Protein AF-A0A9E3I8F9-F1 (afdb_monomer)

Radius of gyration: 14.91 Å; Cα contacts (8 Å, |Δi|>4): 17; chains: 1; bounding box: 33×30×36 Å

Sequence (60 aa):
MKISNERPDLMELTTAPSQAQEAGYDDWKESKVRQAMDQTHDRSKMIPAHEVWESFGFEH

Mean predicted aligned error: 8.04 Å

Foldseek 3Di:
DDDPPDDDDLCNQLVDDDPDPDVCPSVVSSVVSVVVVVLVVPCVSDDDPVVVCVVVVVPD

pLDDT: mean 80.94, std 12.71, range [42.06, 94.81]

Solvent-accessible surface area (backbone atoms only — not comparable to full-atom values): 4026 Å² total; per-residue (Å²): 134,88,80,72,93,65,82,81,52,72,63,69,71,55,66,57,87,70,91,72,87,54,90,64,46,66,61,51,47,46,53,51,50,53,53,52,57,59,40,71,77,38,69,90,74,53,81,55,70,66,63,52,29,58,76,72,68,60,83,120

Secondary structure (DSSP, 8-state):
-----SPPPHHHHH-S--S---TTHHHHHHHHHHHHHHHTT-GGGSPPHHHHHHHHT---

Structure (mmCIF, N/CA/C/O backbone):
data_AF-A0A9E3I8F9-F1
#
_entry.id   AF-A0A9E3I8F9-F1
#
loop_
_atom_site.group_PDB
_atom_site.id
_atom_site.type_symbol
_atom_site.label_atom_id
_atom_site.label_alt_id
_atom_site.label_comp_id
_atom_site.label_asym_id
_atom_site.label_entity_id
_atom_site.label_seq_id
_atom_site.pdbx_PDB_ins_code
_atom_site.Cartn_x
_atom_site.Cartn_y
_atom_site.Cartn_z
_atom_site.occupancy
_atom_site.B_iso_or_equiv
_atom_site.auth_seq_id
_atom_site.auth_comp_id
_atom_site.auth_asym_id
_atom_site.auth_atom_id
_atom_site.pdbx_PDB_model_num
ATOM 1 N N . MET A 1 1 ? -12.415 20.091 5.181 1.00 42.06 1 MET A N 1
ATOM 2 C CA . MET A 1 1 ? -11.793 19.272 4.122 1.00 42.06 1 MET A CA 1
ATOM 3 C C . MET A 1 1 ? -12.874 18.338 3.598 1.00 42.06 1 MET A C 1
ATOM 5 O O . MET A 1 1 ? -13.352 17.515 4.365 1.00 42.06 1 MET A O 1
ATOM 9 N N . LYS A 1 2 ? -13.389 18.561 2.383 1.00 43.22 2 LYS A N 1
ATOM 10 C CA . LYS A 1 2 ? -14.371 17.649 1.779 1.00 43.22 2 LYS A CA 1
ATOM 11 C C . LYS A 1 2 ? -13.573 16.487 1.202 1.00 43.22 2 LYS A C 1
ATOM 13 O O . LYS A 1 2 ? -12.791 16.705 0.285 1.00 43.22 2 LYS A O 1
ATOM 18 N N . ILE A 1 3 ? -13.698 15.307 1.792 1.00 55.56 3 ILE A N 1
ATOM 19 C CA . ILE A 1 3 ? -13.132 14.091 1.213 1.00 55.56 3 ILE A CA 1
ATOM 20 C C . ILE A 1 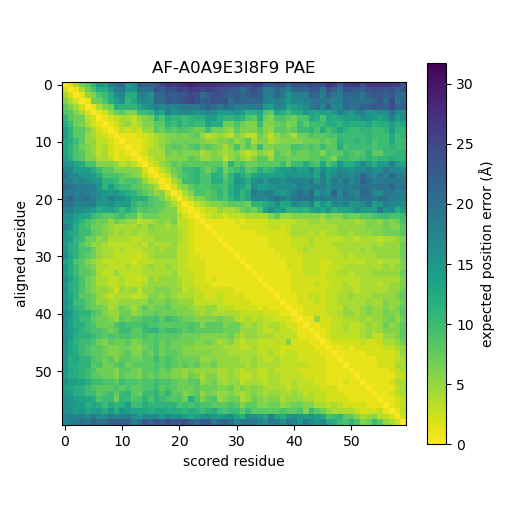3 ? -14.115 13.700 0.108 1.00 55.56 3 ILE A C 1
ATOM 22 O O . ILE A 1 3 ? -15.256 13.348 0.408 1.00 55.56 3 ILE A O 1
ATOM 26 N N . SER A 1 4 ? -13.738 13.886 -1.157 1.00 57.62 4 SER A N 1
ATOM 27 C CA . SER A 1 4 ? -14.531 13.370 -2.275 1.00 57.62 4 SER A CA 1
ATOM 28 C C . SER A 1 4 ? -14.603 11.849 -2.145 1.00 57.62 4 SER A C 1
ATOM 30 O O . SER A 1 4 ? -13.592 11.202 -1.891 1.00 57.62 4 SER A O 1
ATOM 32 N N . ASN A 1 5 ? -15.796 11.275 -2.295 1.00 62.00 5 ASN A N 1
ATOM 33 C CA . ASN A 1 5 ? -16.040 9.831 -2.160 1.00 62.00 5 ASN A CA 1
ATOM 34 C C . ASN A 1 5 ? -15.593 9.030 -3.403 1.00 62.00 5 ASN A C 1
ATOM 36 O O . ASN A 1 5 ? -16.007 7.887 -3.599 1.00 62.00 5 ASN A O 1
ATOM 40 N N . GLU A 1 6 ? -14.800 9.651 -4.269 1.00 72.06 6 GLU A N 1
ATOM 41 C CA . GLU A 1 6 ? -14.332 9.088 -5.527 1.00 72.06 6 GLU A CA 1
ATOM 42 C C . GLU A 1 6 ? -13.028 8.331 -5.272 1.00 72.06 6 GLU A C 1
ATOM 44 O O . GLU A 1 6 ? -12.148 8.807 -4.551 1.00 72.06 6 GLU A O 1
ATOM 49 N N . ARG A 1 7 ? -12.918 7.113 -5.817 1.00 70.25 7 ARG A N 1
ATOM 50 C CA . ARG A 1 7 ? -11.654 6.374 -5.765 1.00 70.25 7 ARG A CA 1
ATOM 51 C C . ARG A 1 7 ? -10.633 7.127 -6.621 1.00 70.25 7 ARG A C 1
ATOM 53 O O . ARG A 1 7 ? -10.946 7.358 -7.787 1.00 70.25 7 ARG A O 1
ATOM 60 N N . PRO A 1 8 ? -9.447 7.449 -6.082 1.00 74.25 8 PRO A N 1
ATOM 61 C CA . PRO A 1 8 ? -8.390 8.054 -6.878 1.00 74.25 8 PRO A CA 1
ATOM 62 C C . PRO A 1 8 ? -7.969 7.097 -7.993 1.00 74.25 8 PRO A C 1
ATOM 64 O O . PRO A 1 8 ? -7.949 5.872 -7.796 1.00 74.25 8 PRO A O 1
ATOM 67 N N . ASP A 1 9 ? -7.660 7.647 -9.162 1.00 82.75 9 ASP A N 1
ATOM 68 C CA . ASP A 1 9 ? -7.193 6.849 -10.291 1.00 82.75 9 ASP A CA 1
ATOM 69 C C . ASP A 1 9 ? -5.687 6.531 -10.188 1.00 82.75 9 ASP A C 1
ATOM 71 O O . ASP A 1 9 ? -4.947 7.093 -9.374 1.00 82.75 9 ASP A O 1
ATOM 75 N N . LEU A 1 10 ? -5.215 5.571 -10.993 1.00 81.62 10 LEU A N 1
ATOM 76 C CA . LEU A 1 10 ? -3.812 5.147 -10.963 1.00 81.62 10 LEU A CA 1
ATOM 77 C C . LEU A 1 10 ? -2.858 6.298 -11.315 1.00 81.62 10 LEU A C 1
ATOM 79 O O . LEU A 1 10 ? -1.787 6.385 -10.717 1.00 81.62 10 LEU A O 1
ATOM 83 N N . MET A 1 11 ? -3.226 7.161 -12.267 1.00 80.12 11 MET A N 1
ATOM 84 C CA . MET A 1 11 ? -2.377 8.279 -12.677 1.00 80.12 11 MET A CA 1
ATOM 85 C C . MET A 1 11 ? -2.238 9.293 -11.548 1.00 80.12 11 MET A C 1
ATOM 87 O O . MET A 1 11 ? -1.120 9.722 -11.279 1.00 80.12 11 MET A O 1
ATOM 91 N N . GLU A 1 12 ? -3.320 9.634 -10.850 1.00 80.62 12 GLU A N 1
ATOM 92 C CA . GLU A 1 12 ? -3.306 10.541 -9.698 1.00 80.62 12 GLU A CA 1
ATOM 93 C C . GLU A 1 12 ? -2.368 10.042 -8.588 1.00 80.62 12 GLU A C 1
ATOM 95 O O . GLU A 1 12 ? -1.640 10.825 -7.973 1.00 80.62 12 GLU A O 1
ATOM 100 N N . LEU A 1 13 ? -2.330 8.727 -8.358 1.00 78.19 13 LEU A N 1
ATOM 101 C CA . LEU A 1 13 ? -1.492 8.112 -7.326 1.00 78.19 13 LEU A CA 1
ATOM 102 C C . LEU A 1 13 ? -0.011 7.992 -7.730 1.00 78.19 13 LEU A C 1
ATOM 104 O O . LEU A 1 13 ? 0.873 8.018 -6.866 1.00 78.19 13 LEU A O 1
ATOM 108 N N . THR A 1 14 ? 0.294 7.868 -9.024 1.00 78.31 14 THR A N 1
ATOM 109 C CA . THR A 1 14 ? 1.674 7.708 -9.514 1.00 78.31 14 THR A CA 1
ATOM 110 C C . THR A 1 14 ? 2.334 9.027 -9.913 1.00 78.31 14 THR A C 1
ATOM 112 O O . THR A 1 14 ? 3.547 9.152 -9.735 1.00 78.31 14 THR A O 1
ATOM 115 N N . THR A 1 15 ? 1.577 10.046 -10.332 1.00 74.62 15 THR A N 1
ATOM 116 C CA . THR A 1 15 ? 2.114 11.364 -10.744 1.00 74.62 15 THR A CA 1
ATOM 117 C C . THR A 1 15 ? 2.506 12.294 -9.598 1.00 74.62 15 THR A C 1
ATOM 119 O O . THR A 1 15 ? 3.087 13.350 -9.850 1.00 74.62 15 THR A O 1
ATOM 122 N N . ALA A 1 16 ? 2.257 11.922 -8.336 1.00 67.44 16 ALA A N 1
ATOM 123 C CA . ALA A 1 16 ? 2.700 12.723 -7.196 1.00 67.44 16 ALA A CA 1
ATOM 124 C C . ALA A 1 16 ? 4.219 13.010 -7.286 1.00 67.44 16 ALA A C 1
ATOM 126 O O . ALA A 1 16 ? 4.989 12.052 -7.445 1.00 67.44 16 ALA A O 1
ATOM 127 N N . PRO A 1 17 ? 4.652 14.286 -7.189 1.00 62.25 17 PRO A N 1
ATOM 128 C CA . PRO A 1 17 ? 6.032 14.682 -7.446 1.00 62.25 17 PRO A CA 1
ATOM 129 C C . PRO A 1 17 ? 6.987 13.937 -6.511 1.00 62.25 17 PRO A C 1
ATOM 131 O O . PRO A 1 17 ? 6.941 14.092 -5.291 1.00 62.25 17 PRO A O 1
ATOM 134 N N . SER A 1 18 ? 7.842 13.105 -7.103 1.00 62.66 18 SER A N 1
ATOM 135 C CA . SER A 1 18 ? 8.916 12.406 -6.408 1.00 62.66 18 SER A CA 1
ATOM 136 C C . SER A 1 18 ? 10.153 13.300 -6.373 1.00 62.66 18 SER A C 1
ATOM 138 O O . SER A 1 18 ? 10.602 13.783 -7.409 1.00 62.66 18 SER A O 1
ATOM 140 N N . GLN A 1 19 ? 10.728 13.511 -5.188 1.00 65.88 19 GLN A N 1
ATOM 141 C CA . GLN A 1 19 ? 12.078 14.076 -5.066 1.00 65.88 19 GLN A CA 1
ATOM 142 C C . GLN A 1 19 ? 13.169 13.012 -5.286 1.00 65.88 19 GLN A C 1
ATOM 144 O O . GLN A 1 19 ? 14.342 13.355 -5.411 1.00 65.88 19 GLN A O 1
ATOM 149 N N . ALA A 1 20 ? 12.797 11.727 -5.334 1.00 64.56 20 ALA A N 1
ATOM 150 C CA . ALA A 1 20 ? 13.710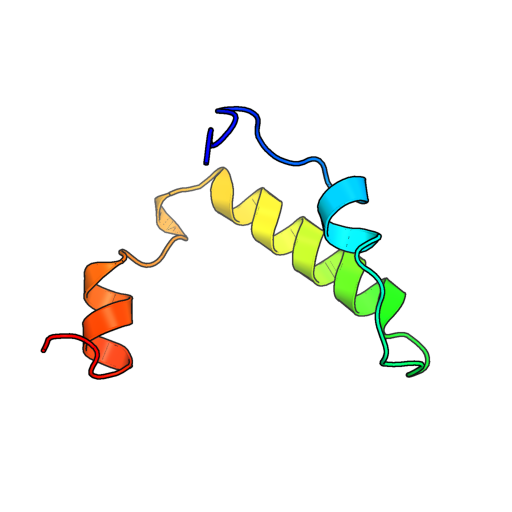 10.623 -5.580 1.00 64.56 20 ALA A CA 1
ATOM 151 C C . ALA A 1 20 ? 13.878 10.413 -7.094 1.00 64.56 20 ALA A C 1
ATOM 153 O O . ALA A 1 20 ? 12.955 9.965 -7.769 1.00 64.56 20 ALA A O 1
ATOM 154 N N . GLN A 1 21 ? 15.064 10.740 -7.612 1.00 65.38 21 GLN A N 1
ATOM 155 C CA . GLN A 1 21 ? 15.501 10.477 -8.992 1.00 65.38 21 GLN A CA 1
ATOM 156 C C . GLN A 1 21 ? 16.319 9.178 -9.074 1.00 65.38 21 GLN A C 1
ATOM 158 O O . GLN A 1 21 ? 17.398 9.137 -9.665 1.00 65.38 21 GLN A O 1
ATOM 163 N N . GLU A 1 22 ? 15.852 8.116 -8.422 1.00 76.75 22 GLU A N 1
ATOM 164 C CA . GLU A 1 22 ? 16.504 6.812 -8.527 1.00 76.75 22 GLU A CA 1
ATOM 165 C C . GLU A 1 22 ? 16.034 6.101 -9.804 1.00 76.75 22 GLU A C 1
ATOM 167 O O . GLU A 1 22 ? 14.840 6.061 -10.109 1.00 76.75 22 GLU A O 1
ATOM 172 N N . ALA A 1 23 ? 16.976 5.557 -10.581 1.00 79.06 23 ALA A N 1
ATOM 173 C CA . ALA A 1 23 ? 16.649 4.829 -11.801 1.00 79.06 23 ALA A CA 1
ATOM 174 C C . ALA A 1 23 ? 15.736 3.632 -11.476 1.00 79.06 23 ALA A C 1
ATOM 176 O O . ALA A 1 23 ? 16.072 2.802 -10.635 1.00 79.06 23 ALA A O 1
ATOM 177 N N . GLY A 1 24 ? 14.582 3.549 -12.144 1.00 81.50 24 GLY A N 1
ATOM 178 C CA . GLY A 1 24 ? 13.587 2.494 -11.915 1.00 81.50 24 GLY A CA 1
ATOM 179 C C . GLY A 1 24 ? 12.635 2.742 -10.738 1.00 81.50 24 GLY A C 1
ATOM 180 O O . GLY A 1 24 ? 11.764 1.909 -10.488 1.00 81.50 24 GLY A O 1
ATOM 181 N N . TYR A 1 25 ? 12.744 3.877 -10.035 1.00 84.75 25 TYR A N 1
ATOM 182 C CA . TYR A 1 25 ? 11.801 4.238 -8.972 1.00 84.75 25 TYR A CA 1
ATOM 183 C C . TYR A 1 25 ? 10.376 4.411 -9.501 1.00 84.75 25 TYR A C 1
ATOM 185 O O . TYR A 1 25 ? 9.435 3.923 -8.880 1.00 84.75 25 TYR A O 1
ATOM 193 N N . ASP A 1 26 ? 10.215 5.066 -10.652 1.00 84.69 26 ASP A N 1
ATOM 194 C CA . ASP A 1 26 ? 8.897 5.307 -11.246 1.00 84.69 26 ASP A CA 1
ATOM 195 C C . ASP A 1 26 ? 8.219 3.992 -11.661 1.00 84.69 26 ASP A C 1
ATOM 197 O O . ASP A 1 26 ? 7.059 3.767 -11.314 1.00 84.69 26 ASP A O 1
ATOM 201 N N . ASP A 1 27 ? 8.968 3.073 -12.279 1.00 87.56 27 ASP A N 1
ATOM 202 C CA . ASP A 1 27 ? 8.477 1.737 -12.647 1.00 87.56 27 ASP A CA 1
ATOM 203 C C . ASP A 1 27 ? 8.082 0.921 -11.405 1.00 87.56 27 ASP A C 1
ATOM 205 O O . ASP A 1 27 ? 7.023 0.285 -11.354 1.00 87.56 27 ASP A O 1
ATOM 209 N N . TRP A 1 28 ? 8.918 0.958 -10.361 1.00 89.00 28 TRP A N 1
ATOM 210 C CA . TRP A 1 28 ? 8.613 0.325 -9.079 1.00 89.00 28 TRP A CA 1
ATOM 211 C C . TRP A 1 28 ? 7.363 0.930 -8.431 1.00 89.00 28 TRP A C 1
ATOM 213 O O . TRP A 1 28 ? 6.506 0.192 -7.935 1.00 89.00 28 TRP A O 1
ATOM 223 N N . LYS A 1 29 ? 7.239 2.261 -8.443 1.00 88.25 29 LYS A N 1
ATOM 224 C CA . LYS A 1 29 ? 6.113 2.995 -7.859 1.00 88.25 29 LYS A CA 1
ATOM 225 C C . LYS A 1 29 ? 4.818 2.640 -8.578 1.00 88.25 29 LYS A C 1
ATOM 227 O O . LYS A 1 29 ? 3.842 2.318 -7.904 1.00 88.25 29 LYS A O 1
ATOM 232 N N . GLU A 1 30 ? 4.806 2.641 -9.911 1.00 89.62 30 GLU A N 1
ATOM 233 C CA . GLU A 1 30 ? 3.636 2.236 -10.696 1.00 89.62 30 GLU A CA 1
ATOM 234 C C . GLU A 1 30 ? 3.215 0.801 -10.359 1.00 89.62 30 GLU A C 1
ATOM 236 O O . GLU A 1 30 ? 2.048 0.555 -10.040 1.00 89.62 30 GLU A O 1
ATOM 241 N N . SER A 1 31 ? 4.172 -0.132 -10.354 1.00 90.88 31 SER A N 1
ATOM 242 C CA . SER A 1 31 ? 3.925 -1.538 -10.018 1.00 90.88 31 SER A CA 1
ATOM 243 C C . SER A 1 31 ? 3.328 -1.698 -8.613 1.00 90.88 31 SER A C 1
ATOM 245 O O . SER A 1 31 ? 2.307 -2.368 -8.429 1.00 90.88 31 SER A O 1
ATOM 247 N N . LYS A 1 32 ? 3.903 -1.010 -7.618 1.00 91.56 32 LYS A N 1
ATOM 248 C CA . LYS A 1 32 ? 3.440 -1.035 -6.225 1.00 91.56 32 LYS A CA 1
ATOM 249 C C . LYS A 1 32 ? 2.032 -0.462 -6.069 1.00 91.56 32 LYS A C 1
ATOM 251 O O . LYS A 1 32 ? 1.213 -1.049 -5.362 1.00 91.56 32 LYS A O 1
ATOM 256 N N . VAL A 1 33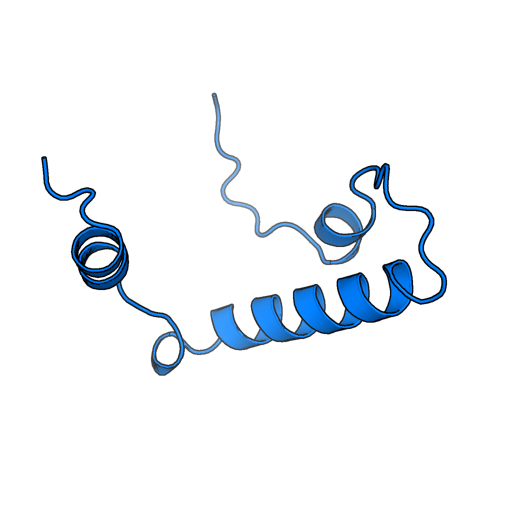 ? 1.741 0.672 -6.708 1.00 91.25 33 VAL A N 1
ATOM 257 C CA . VAL A 1 33 ? 0.415 1.305 -6.634 1.00 91.25 33 VAL A CA 1
ATOM 258 C C . VAL A 1 33 ? -0.636 0.421 -7.299 1.00 91.25 33 VAL A C 1
ATOM 260 O O . VAL A 1 33 ? -1.692 0.206 -6.707 1.00 91.25 33 VAL A O 1
ATOM 263 N N . ARG A 1 34 ? -0.342 -0.162 -8.468 1.00 90.56 34 ARG A N 1
ATOM 264 C CA . ARG A 1 34 ? -1.254 -1.103 -9.136 1.00 90.56 34 ARG A CA 1
ATOM 265 C C . ARG A 1 34 ? -1.593 -2.288 -8.230 1.00 90.56 34 ARG A C 1
ATOM 267 O O . ARG A 1 34 ? -2.766 -2.588 -8.031 1.00 90.56 34 ARG A O 1
ATOM 274 N N . GLN A 1 35 ? -0.581 -2.893 -7.606 1.00 90.00 35 GLN A N 1
ATOM 275 C CA . GLN A 1 35 ? -0.789 -3.996 -6.668 1.00 90.00 35 GLN A CA 1
ATOM 276 C C . GLN A 1 35 ? -1.648 -3.585 -5.460 1.00 90.00 35 GLN A C 1
ATOM 278 O O . GLN A 1 35 ? -2.533 -4.335 -5.048 1.00 90.00 35 GLN A O 1
ATOM 283 N N . ALA A 1 36 ? -1.409 -2.399 -4.895 1.00 89.38 36 ALA A N 1
ATOM 284 C CA . ALA A 1 36 ? -2.196 -1.885 -3.778 1.00 89.38 36 ALA A CA 1
A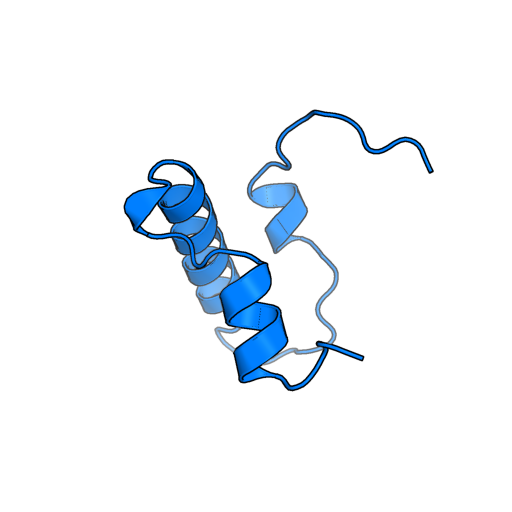TOM 285 C C . ALA A 1 36 ? -3.662 -1.641 -4.175 1.00 89.38 36 ALA A C 1
ATOM 287 O O . ALA A 1 36 ? -4.565 -2.008 -3.424 1.00 89.38 36 ALA A O 1
ATOM 288 N N . MET A 1 37 ? -3.915 -1.081 -5.364 1.00 88.75 37 MET A N 1
ATOM 289 C CA . MET A 1 37 ? -5.273 -0.899 -5.889 1.00 88.75 37 MET A CA 1
ATOM 290 C C . MET A 1 37 ? -5.996 -2.240 -6.031 1.00 88.75 37 MET A C 1
ATOM 292 O O . MET A 1 37 ? -7.119 -2.367 -5.542 1.00 88.75 37 MET A O 1
ATOM 296 N N . ASP A 1 38 ? -5.341 -3.257 -6.596 1.00 88.25 38 ASP A N 1
ATOM 297 C CA . ASP A 1 38 ? -5.905 -4.606 -6.728 1.00 88.25 38 ASP A CA 1
ATOM 298 C C . ASP A 1 38 ? -6.264 -5.215 -5.363 1.00 88.25 38 ASP A C 1
ATOM 300 O O . ASP A 1 38 ? -7.335 -5.804 -5.200 1.00 88.25 38 ASP A O 1
ATOM 304 N N . GLN A 1 39 ? -5.420 -5.021 -4.344 1.00 87.56 39 GLN A N 1
ATOM 305 C CA . GLN A 1 39 ? -5.704 -5.470 -2.976 1.00 87.56 39 GLN A CA 1
ATOM 306 C C . GLN A 1 39 ? -6.960 -4.811 -2.391 1.00 87.56 39 GLN A C 1
ATOM 308 O O . GLN A 1 39 ? -7.698 -5.465 -1.659 1.00 87.56 39 GLN A O 1
ATOM 313 N N . THR A 1 40 ? -7.277 -3.562 -2.753 1.00 87.06 40 THR A N 1
ATOM 314 C CA . THR A 1 40 ? -8.504 -2.898 -2.265 1.00 87.06 40 THR A CA 1
ATOM 315 C C . THR A 1 40 ? -9.802 -3.532 -2.775 1.00 87.06 40 THR A C 1
ATOM 317 O O . THR A 1 40 ? -10.874 -3.281 -2.214 1.00 87.06 40 THR A O 1
ATOM 320 N N . HIS A 1 41 ? -9.740 -4.349 -3.832 1.00 87.00 41 HIS A N 1
ATOM 321 C CA . HIS A 1 41 ? -10.895 -5.100 -4.323 1.00 87.00 41 HIS A CA 1
ATOM 322 C C . HIS A 1 41 ? -11.199 -6.341 -3.474 1.00 87.00 41 HIS A C 1
ATOM 324 O O . HIS A 1 41 ? -12.327 -6.833 -3.507 1.00 87.00 41 HIS A O 1
ATOM 330 N N . ASP A 1 42 ? -10.236 -6.812 -2.682 1.00 87.25 42 ASP A N 1
ATOM 331 C CA . ASP A 1 42 ? -10.357 -7.989 -1.830 1.00 87.25 42 ASP A CA 1
ATOM 332 C C . ASP A 1 42 ? -10.085 -7.619 -0.368 1.00 87.25 42 ASP A C 1
ATOM 334 O O . ASP A 1 42 ? -8.949 -7.604 0.107 1.00 87.25 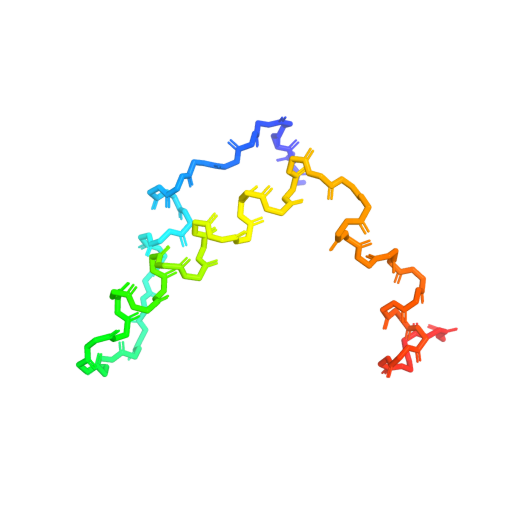42 ASP A O 1
ATOM 338 N N . ARG A 1 43 ? -11.162 -7.347 0.376 1.00 84.31 43 ARG A N 1
ATOM 339 C CA . ARG A 1 43 ? -11.078 -6.954 1.791 1.00 84.31 43 ARG A CA 1
ATOM 340 C C . ARG A 1 43 ? -10.415 -8.004 2.683 1.00 84.31 43 ARG A C 1
ATOM 342 O O . ARG A 1 43 ? -9.929 -7.630 3.742 1.00 84.31 43 ARG A O 1
ATOM 349 N N . SER A 1 44 ? -10.363 -9.275 2.274 1.00 88.50 44 SER A N 1
ATOM 350 C CA . SER A 1 44 ? -9.665 -10.317 3.043 1.00 88.50 44 SER A CA 1
ATOM 351 C C . SER A 1 44 ? -8.142 -10.139 3.045 1.00 88.50 44 SER A C 1
ATOM 353 O O . SER A 1 44 ? -7.458 -10.690 3.901 1.00 88.50 44 SER A O 1
ATOM 355 N N . LYS A 1 45 ? -7.612 -9.341 2.109 1.00 86.75 45 LYS A N 1
ATOM 356 C CA . LYS A 1 45 ? -6.188 -9.001 1.998 1.00 86.75 45 LYS A CA 1
ATOM 357 C C . LYS A 1 45 ? -5.826 -7.681 2.681 1.00 86.75 45 LYS A C 1
ATOM 359 O O . LYS A 1 45 ? -4.667 -7.278 2.627 1.00 86.75 45 LYS A O 1
ATOM 364 N N . MET A 1 46 ? -6.795 -6.989 3.284 1.00 90.56 46 MET A N 1
ATOM 365 C CA . MET A 1 46 ? -6.563 -5.736 4.001 1.00 90.56 46 MET A CA 1
ATOM 366 C C . MET A 1 46 ? -6.405 -5.997 5.497 1.00 90.56 46 MET A C 1
ATOM 368 O O . MET A 1 46 ? -7.189 -6.739 6.082 1.00 90.56 46 MET A O 1
ATOM 372 N N . ILE A 1 47 ? -5.428 -5.339 6.119 1.00 90.75 47 ILE A N 1
ATOM 373 C CA . ILE A 1 47 ? -5.243 -5.380 7.572 1.00 90.75 47 ILE A CA 1
ATOM 374 C C . ILE A 1 47 ? -6.231 -4.389 8.211 1.00 90.75 47 ILE A C 1
ATOM 376 O O . ILE A 1 47 ? -6.263 -3.220 7.805 1.00 90.75 47 ILE A O 1
ATOM 380 N N . PRO A 1 48 ? -7.056 -4.815 9.181 1.00 91.38 48 PRO A N 1
ATOM 381 C CA . PRO A 1 48 ? -7.920 -3.918 9.936 1.00 91.38 48 PRO A CA 1
ATOM 382 C C . PRO A 1 48 ? -7.144 -2.789 10.622 1.00 91.38 48 PRO A C 1
ATOM 384 O O . PRO A 1 48 ? -6.047 -2.984 11.135 1.00 91.38 48 PRO A O 1
ATOM 387 N N . ALA A 1 49 ? -7.742 -1.597 10.690 1.00 91.19 49 ALA A N 1
ATOM 388 C CA . ALA A 1 49 ? -7.063 -0.416 11.232 1.00 91.19 49 ALA A CA 1
ATOM 389 C C . ALA A 1 49 ? -6.598 -0.588 12.690 1.00 91.19 49 ALA A C 1
ATOM 391 O O . ALA A 1 49 ? -5.527 -0.104 13.037 1.00 91.19 49 ALA A O 1
ATOM 392 N N . HIS A 1 50 ? -7.370 -1.299 13.518 1.00 91.94 50 HIS A N 1
ATOM 393 C CA . HIS A 1 50 ? -7.004 -1.547 14.914 1.00 91.94 50 HIS A CA 1
ATOM 394 C C . HIS A 1 50 ? -5.735 -2.405 15.035 1.00 91.94 50 HIS A C 1
ATOM 396 O O . HIS A 1 50 ? -4.852 -2.043 15.797 1.00 91.94 50 HIS A O 1
ATOM 402 N N . GLU A 1 51 ? -5.585 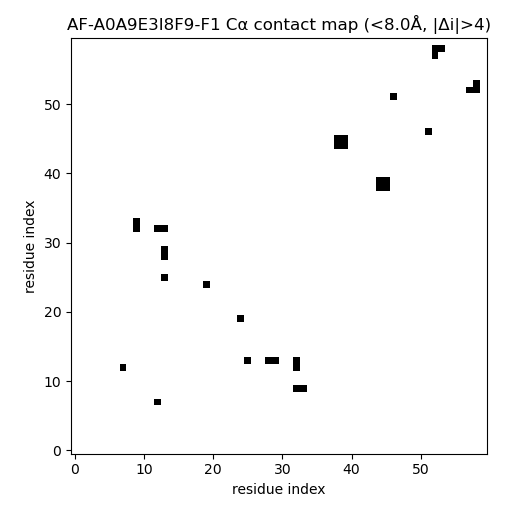-3.452 14.214 1.00 93.88 51 GLU A N 1
ATOM 403 C CA . GLU A 1 51 ? -4.371 -4.285 14.190 1.00 93.88 51 GLU A CA 1
ATOM 404 C C . GLU A 1 51 ? -3.136 -3.476 13.765 1.00 93.88 51 GLU A C 1
ATOM 406 O O . G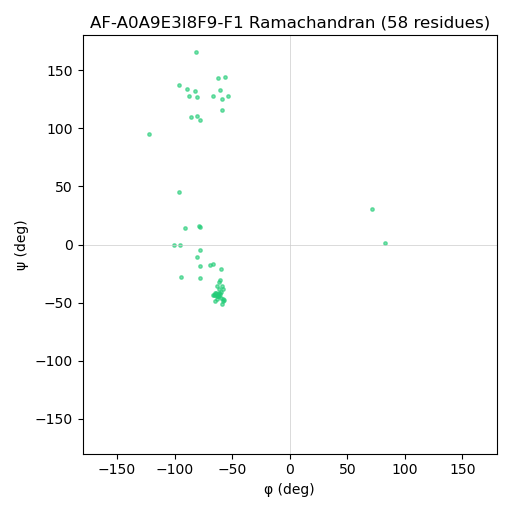LU A 1 51 ? -2.031 -3.683 14.271 1.00 93.88 51 GLU A O 1
ATOM 411 N N . VAL A 1 52 ? -3.315 -2.517 12.846 1.00 93.25 52 VAL A N 1
ATOM 412 C CA . VAL A 1 52 ? -2.250 -1.579 12.469 1.00 93.25 52 VAL A CA 1
ATOM 413 C C . VAL A 1 52 ? -1.886 -0.690 13.659 1.00 93.25 52 VAL A C 1
ATOM 415 O O . VAL A 1 52 ? -0.709 -0.548 13.972 1.00 93.25 52 VAL A O 1
ATOM 418 N N . TRP A 1 53 ? -2.865 -0.095 14.342 1.00 94.31 53 TRP A N 1
ATOM 419 C CA . TRP A 1 53 ? -2.598 0.773 15.492 1.00 94.31 53 TRP A CA 1
ATOM 420 C C . TRP A 1 53 ? -1.903 0.039 16.639 1.00 94.31 53 TRP A C 1
ATOM 422 O O . TRP A 1 53 ? -0.935 0.579 17.172 1.00 94.31 53 TRP A O 1
ATOM 432 N N . GLU A 1 54 ? -2.315 -1.191 16.940 1.00 94.81 54 GLU A N 1
ATOM 433 C CA . GLU A 1 54 ? -1.662 -2.061 17.923 1.00 94.81 54 GLU A CA 1
ATOM 434 C C . GLU A 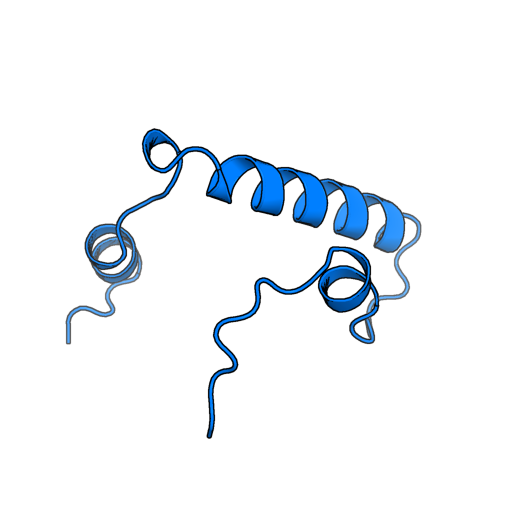1 54 ? -0.196 -2.315 17.551 1.00 94.81 54 GLU A C 1
ATOM 436 O O . GLU A 1 54 ? 0.717 -2.054 18.336 1.00 94.81 54 GLU A O 1
ATOM 441 N N . SER A 1 55 ? 0.049 -2.732 16.303 1.00 93.94 55 SER A N 1
ATOM 442 C CA . SER A 1 55 ? 1.387 -3.087 15.808 1.00 93.94 55 SER A CA 1
ATOM 443 C C . SER A 1 55 ? 2.386 -1.929 15.869 1.00 93.94 55 SER A C 1
ATOM 445 O O . SER A 1 55 ? 3.588 -2.149 16.026 1.00 93.94 55 SER A O 1
ATOM 447 N N . PHE A 1 56 ? 1.901 -0.694 15.725 1.00 94.00 56 PHE A N 1
ATOM 448 C CA . PHE A 1 56 ? 2.723 0.514 15.765 1.00 94.00 56 PHE A CA 1
ATOM 449 C C . PHE A 1 56 ? 2.670 1.254 17.117 1.00 94.00 56 PHE A C 1
ATOM 451 O O . PHE A 1 56 ? 3.357 2.264 17.270 1.00 94.00 56 PHE A O 1
ATOM 458 N N . GLY A 1 57 ? 1.902 0.767 18.100 1.00 91.62 57 GLY A N 1
ATOM 459 C CA . GLY A 1 57 ? 1.787 1.380 19.430 1.00 91.62 57 GLY A CA 1
ATOM 460 C C . GLY A 1 57 ? 1.015 2.705 19.452 1.00 91.62 57 GLY A C 1
ATOM 461 O O . GLY A 1 57 ? 1.306 3.577 20.268 1.00 91.62 57 GLY A O 1
ATOM 462 N N . PHE A 1 58 ? 0.048 2.880 18.550 1.00 89.62 58 PHE A N 1
ATOM 463 C CA . PHE A 1 58 ? -0.783 4.087 18.440 1.00 89.62 58 PHE A CA 1
ATOM 464 C C . PHE A 1 58 ? -2.077 4.030 19.272 1.00 89.62 58 PHE A C 1
ATOM 466 O O . PHE A 1 58 ? -2.972 4.841 19.062 1.00 89.62 58 PHE A O 1
ATOM 473 N N . GLU A 1 59 ? -2.202 3.088 20.208 1.00 80.94 59 GLU A N 1
ATOM 474 C CA . GLU A 1 59 ? -3.429 2.845 20.989 1.00 80.94 59 GLU A CA 1
ATOM 475 C C . GLU A 1 59 ? -3.667 3.832 22.154 1.00 80.94 59 GLU A C 1
ATOM 477 O O . GLU A 1 59 ? -4.453 3.547 23.060 1.00 80.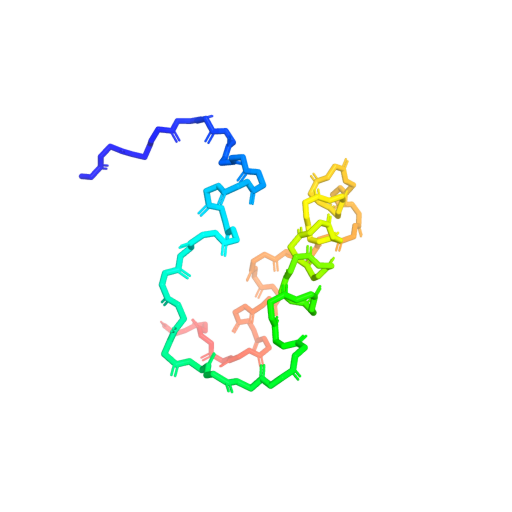94 59 GLU A O 1
ATOM 482 N N . HIS A 1 60 ? -2.973 4.974 22.166 1.00 62.47 60 HIS A N 1
ATOM 483 C CA . HIS A 1 60 ? -2.972 5.947 23.266 1.00 62.47 60 HIS A CA 1
ATOM 484 C C . HIS A 1 60 ? -3.784 7.207 22.962 1.00 62.47 60 HIS A C 1
ATOM 486 O O . HIS A 1 60 ? -3.644 7.757 21.846 1.00 62.47 60 HIS A O 1
#